Protein AF-A0AAE1YUL9-F1 (afdb_monomer)

Solvent-accessible surface area (backbone atoms only — not comparable to full-atom values): 9182 Å² total; per-residue (Å²): 134,90,74,81,83,79,84,62,87,65,87,75,78,72,76,92,45,66,92,79,61,64,86,59,92,77,92,82,86,83,82,80,78,86,64,100,56,88,73,76,74,71,68,72,75,85,81,78,71,88,81,77,93,72,98,65,87,82,68,58,58,50,78,43,47,56,79,94,59,86,55,79,90,34,48,43,33,38,39,33,55,78,64,88,87,55,82,59,47,41,37,36,30,34,44,62,85,52,81,78,71,81,71,60,55,30,40,38,44,30,28,75,92,78,48,39,40,38,34,24,44,82,90,46,79,76,47,71,52,80,81,78,87,81,129

Nearest PDB structures (foldseek):
  2haf-assembly1_A  TM=3.673E-01  e=3.427E+00  Vibrio cholerae
  1lnu-assembly4_H  TM=2.313E-01  e=3.875E+00  Mus musculus

Secondary structure (DSSP, 8-state):
-------S------SS-GGG--SS-----------------------S-S----------EEEEESSS---GGGEEEEEEES-SS-SSEEEEEEETT-SS-SS-SEEEEEETTTTEEEEEETTEEEEE-------

Foldseek 3Di:
DDDDPLPDQDPWDDLQDPVPTDSDDDDDDDDDDDDPPPPPPCLPPPPDDDDDDDDDDPQQKDWDFHDPDDDLVRTRWMKHFPDSHDLKTKIFIDGSVNPVPPHGQKIWIDHVVVQWIWIDGVNDTDDIDDDDDDD

Sequence (135 aa):
MFVPDVRDFVPTVSVVGDDFCFPYLVDLAVKKKAKIETDHCTDMDSNLLNNIDFGISLQQQWTVHRGEGSEGSNLLYTVRKSHSFQLKTRLQVFLATNLTGDICDFRVIGIYISQSFKVYKGDTLMAEVNFNISF

Organism: NCBI:txid300844

Mean predicted aligned error: 12.87 Å

InterPro domains:
  IPR007612 LURP-one-related [PF04525] (40-130)
  IPR007612 LURP-one-related [PTHR31087] (56-130)
  IPR025659 Tubby-like, C-terminal [SSF54518] (14-130)
  IPR038595 LURP-one-related superfamily [G3DSA:2.40.160.200] (13-134)

Radius of gyration: 18.48 Å; Cα contacts (8 Å, |Δi|>4): 152; chains: 1; bounding box: 32×67×47 Å

Structure (mmCIF, N/CA/C/O backbone):
data_AF-A0AAE1YUL9-F1
#
_entry.id   AF-A0AAE1YUL9-F1
#
loop_
_atom_site.group_PDB
_atom_site.id
_atom_site.type_symbol
_atom_site.label_atom_id
_atom_site.label_alt_id
_atom_site.label_comp_id
_atom_site.label_asym_id
_atom_site.label_entity_id
_atom_site.label_seq_id
_atom_site.pdbx_PDB_ins_code
_atom_site.Cartn_x
_atom_site.Cartn_y
_atom_site.Cartn_z
_atom_site.occupancy
_atom_site.B_iso_or_equiv
_atom_site.auth_seq_id
_atom_site.auth_comp_id
_atom_site.auth_asym_id
_atom_site.auth_atom_id
_atom_site.pdbx_PDB_model_num
ATOM 1 N N . MET A 1 1 ? 0.764 -32.167 11.784 1.00 43.16 1 MET A N 1
ATOM 2 C CA . MET A 1 1 ? 1.094 -31.226 10.695 1.00 43.16 1 MET A CA 1
ATOM 3 C C . MET A 1 1 ? -0.156 -30.395 10.464 1.00 43.16 1 MET A C 1
ATOM 5 O O . MET A 1 1 ? -1.165 -30.959 10.068 1.00 43.16 1 MET A O 1
ATOM 9 N N . PHE A 1 2 ? -0.154 -29.130 10.884 1.00 47.56 2 PHE A N 1
ATOM 10 C CA . PHE A 1 2 ? -1.303 -28.244 10.686 1.00 47.56 2 PHE A CA 1
ATOM 11 C C . PHE A 1 2 ? -1.304 -27.815 9.218 1.00 47.56 2 PHE A C 1
ATOM 13 O O . PHE A 1 2 ? -0.351 -27.187 8.768 1.00 47.56 2 PHE A O 1
ATOM 20 N N . VAL A 1 3 ? -2.339 -28.201 8.479 1.00 54.09 3 VAL A N 1
ATOM 21 C CA . VAL A 1 3 ? -2.617 -27.687 7.136 1.00 54.09 3 VAL A CA 1
ATOM 22 C C . VAL A 1 3 ? -3.840 -26.793 7.309 1.00 54.09 3 VAL A C 1
ATOM 24 O O . VAL A 1 3 ? -4.926 -27.327 7.539 1.00 54.09 3 VAL A O 1
ATOM 27 N N . PRO A 1 4 ? -3.683 -25.459 7.345 1.00 53.75 4 PRO A N 1
ATOM 28 C CA . PRO A 1 4 ? -4.833 -24.580 7.449 1.00 53.75 4 PRO A CA 1
ATOM 29 C C . PRO A 1 4 ? -5.686 -24.735 6.190 1.00 53.75 4 PRO A C 1
ATOM 31 O O . PRO A 1 4 ? -5.175 -24.814 5.074 1.00 53.75 4 PRO A O 1
ATOM 34 N N . ASP A 1 5 ? -6.993 -24.814 6.395 1.00 52.53 5 ASP A N 1
ATOM 35 C CA . ASP A 1 5 ? -7.987 -24.887 5.336 1.00 52.53 5 ASP A CA 1
ATOM 36 C C . ASP A 1 5 ? -8.109 -23.493 4.700 1.00 52.53 5 ASP A C 1
ATOM 38 O O . ASP A 1 5 ? -8.779 -22.606 5.232 1.00 52.53 5 ASP A O 1
ATOM 42 N N . VAL A 1 6 ? -7.357 -23.259 3.619 1.00 58.78 6 VAL A N 1
ATOM 43 C CA . VAL A 1 6 ? -7.368 -21.991 2.875 1.00 58.78 6 VAL A CA 1
ATOM 44 C C . VAL A 1 6 ? -8.647 -21.955 2.045 1.00 58.78 6 VAL A C 1
ATOM 46 O O . VAL A 1 6 ? -8.663 -22.351 0.882 1.00 58.78 6 VAL A O 1
ATOM 49 N N . ARG A 1 7 ? -9.748 -21.535 2.673 1.00 52.84 7 ARG A N 1
ATOM 50 C CA . ARG A 1 7 ? -11.059 -21.476 2.009 1.00 52.84 7 ARG A CA 1
ATOM 51 C C . ARG A 1 7 ? -11.251 -20.262 1.114 1.00 52.84 7 ARG A C 1
ATOM 53 O O . ARG A 1 7 ? -12.118 -20.311 0.255 1.00 52.84 7 ARG A O 1
ATOM 60 N N . ASP A 1 8 ? -10.403 -19.246 1.226 1.00 56.00 8 ASP A N 1
ATOM 61 C CA . ASP A 1 8 ? -10.484 -18.056 0.389 1.00 56.00 8 ASP A CA 1
ATOM 62 C C . ASP A 1 8 ? -9.094 -17.726 -0.159 1.00 56.00 8 ASP A C 1
ATOM 64 O O . ASP A 1 8 ? -8.188 -17.341 0.580 1.00 56.00 8 ASP A O 1
ATOM 68 N N . PHE A 1 9 ? -8.902 -17.901 -1.469 1.00 52.78 9 PHE A N 1
ATOM 69 C CA . PHE A 1 9 ? -7.722 -17.382 -2.157 1.00 52.78 9 PHE A CA 1
ATOM 70 C C . PHE A 1 9 ? -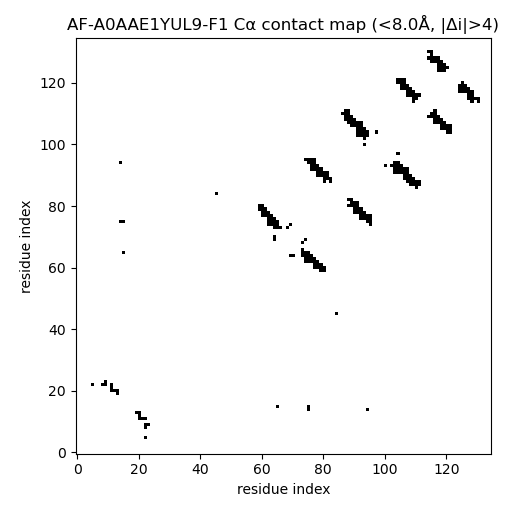7.736 -15.857 -2.032 1.00 52.78 9 PHE A C 1
ATOM 72 O O . PHE A 1 9 ? -8.485 -15.180 -2.735 1.00 52.78 9 PHE A O 1
ATOM 79 N N . VAL A 1 10 ? -6.902 -15.304 -1.152 1.00 58.28 10 VAL A N 1
ATOM 80 C CA . VAL A 1 10 ? -6.625 -13.867 -1.155 1.00 58.28 10 VAL A CA 1
ATOM 81 C C . VAL A 1 10 ? -5.723 -13.600 -2.362 1.00 58.28 10 VAL A C 1
ATOM 83 O O . VAL A 1 10 ? -4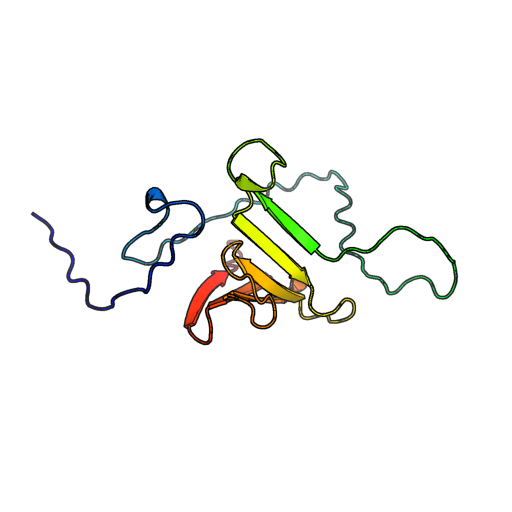.625 -14.157 -2.419 1.00 58.28 10 VAL A O 1
ATOM 86 N N . PRO A 1 11 ? -6.147 -12.803 -3.359 1.00 65.31 11 PRO A N 1
ATOM 87 C CA . PRO A 1 11 ? -5.301 -12.484 -4.501 1.00 65.31 11 PRO A CA 1
ATOM 88 C C . PRO A 1 11 ? -4.087 -11.676 -4.030 1.00 65.31 11 PRO A C 1
ATOM 90 O O . PRO A 1 11 ? -4.162 -10.466 -3.826 1.00 65.31 11 PRO A O 1
ATOM 93 N N . THR A 1 12 ? -2.952 -12.351 -3.857 1.00 67.19 12 THR A N 1
ATOM 94 C CA . THR A 1 12 ? -1.688 -11.720 -3.480 1.00 67.19 12 THR A CA 1
ATOM 95 C C . THR A 1 12 ? -1.066 -11.050 -4.693 1.00 67.19 12 THR A C 1
ATOM 97 O O . THR A 1 12 ? -0.904 -11.662 -5.750 1.00 67.19 12 THR A O 1
ATOM 100 N N . VAL A 1 13 ? -0.696 -9.782 -4.547 1.00 80.31 13 VAL A N 1
ATOM 101 C CA . VAL A 1 13 ? -0.009 -9.021 -5.590 1.00 80.31 13 VAL A CA 1
ATOM 102 C C . VAL A 1 13 ? 1.343 -8.611 -5.045 1.00 80.31 13 VAL A C 1
ATOM 104 O O . VAL A 1 13 ? 1.435 -7.726 -4.198 1.00 80.31 13 VAL A O 1
ATOM 107 N N . SER A 1 14 ? 2.385 -9.267 -5.540 1.00 85.56 14 SER A N 1
ATOM 108 C CA . SER A 1 14 ? 3.759 -8.960 -5.173 1.00 85.56 14 SER A CA 1
ATOM 109 C C . SER A 1 14 ? 4.195 -7.663 -5.848 1.00 85.56 14 SER A C 1
ATOM 111 O O . SER A 1 14 ? 4.316 -7.596 -7.070 1.00 85.56 14 SER A O 1
ATOM 113 N N . VAL A 1 15 ? 4.357 -6.604 -5.049 1.00 87.19 15 VAL A N 1
ATOM 114 C CA . VAL A 1 15 ? 4.830 -5.288 -5.521 1.00 87.19 15 VAL A CA 1
ATOM 115 C C . VAL A 1 15 ? 6.304 -5.077 -5.179 1.00 87.19 15 VAL A C 1
ATOM 117 O O . VAL A 1 15 ? 7.067 -4.585 -6.002 1.00 87.19 15 VAL A O 1
ATOM 120 N N . VAL A 1 16 ? 6.712 -5.446 -3.963 1.00 86.88 16 VAL A N 1
ATOM 121 C CA . VAL A 1 16 ? 8.091 -5.272 -3.464 1.00 86.88 16 VAL A CA 1
ATOM 122 C C . VAL A 1 16 ? 8.897 -6.573 -3.584 1.00 86.88 16 VAL A C 1
ATOM 124 O O . VAL A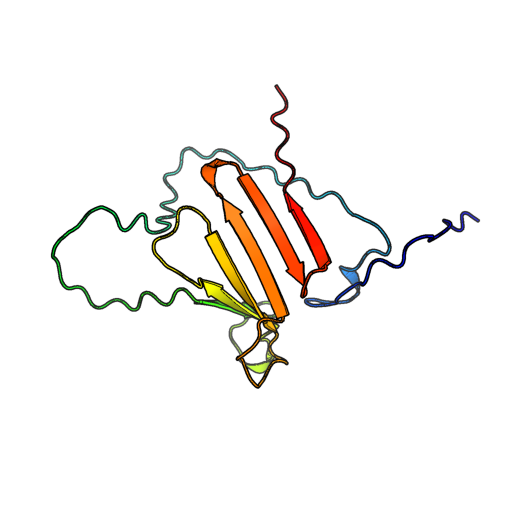 1 16 ? 10.080 -6.563 -3.943 1.00 86.88 16 VAL A O 1
ATOM 127 N N . GLY A 1 17 ? 8.247 -7.697 -3.285 1.00 84.69 17 GLY A N 1
ATOM 128 C CA . GLY A 1 17 ? 8.808 -9.042 -3.304 1.00 84.69 17 GLY A CA 1
ATOM 129 C C . GLY A 1 17 ? 7.847 -10.040 -2.661 1.00 84.69 17 GLY A C 1
ATOM 130 O O . GLY A 1 17 ? 6.989 -9.657 -1.860 1.00 84.69 17 GLY A O 1
ATOM 131 N N . ASP A 1 18 ? 8.003 -11.313 -3.013 1.00 85.19 18 ASP A N 1
ATOM 132 C CA . ASP A 1 18 ? 7.086 -12.381 -2.596 1.00 85.19 18 ASP A CA 1
ATOM 133 C C . ASP A 1 18 ? 7.162 -12.665 -1.091 1.00 85.19 18 ASP A C 1
ATOM 135 O O . ASP A 1 18 ? 6.165 -13.047 -0.487 1.00 85.19 18 ASP A O 1
ATOM 139 N N . ASP A 1 19 ? 8.302 -12.366 -0.463 1.00 88.19 19 ASP A N 1
ATOM 140 C CA . ASP A 1 19 ? 8.527 -12.518 0.981 1.00 88.19 19 ASP A CA 1
ATOM 141 C C . ASP A 1 19 ? 7.609 -11.631 1.846 1.00 88.19 19 ASP A C 1
ATOM 143 O O . ASP A 1 19 ? 7.502 -11.830 3.055 1.00 88.19 19 ASP A O 1
ATOM 147 N N . PHE A 1 20 ? 6.937 -10.646 1.238 1.00 85.94 20 PHE A N 1
ATOM 148 C CA . PHE A 1 20 ? 5.975 -9.761 1.902 1.00 85.94 20 PHE A CA 1
ATOM 149 C C . PHE A 1 20 ? 4.513 -10.156 1.640 1.00 85.94 20 PHE A C 1
ATOM 151 O O . PHE A 1 20 ? 3.601 -9.423 2.030 1.00 85.94 20 PHE A O 1
ATOM 158 N N . CYS A 1 21 ? 4.271 -11.287 0.972 1.00 86.38 21 CYS A N 1
ATOM 159 C CA . CYS A 1 21 ? 2.933 -11.798 0.696 1.00 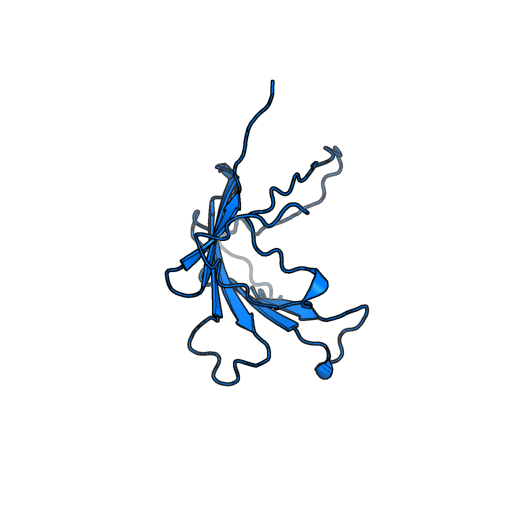86.38 21 CYS A CA 1
ATOM 160 C C . CYS A 1 21 ? 2.582 -12.923 1.672 1.00 86.38 21 CYS A C 1
ATOM 162 O O . CYS A 1 21 ? 3.268 -13.939 1.749 1.00 86.38 21 CYS A O 1
ATOM 164 N N . PHE A 1 22 ? 1.466 -12.764 2.379 1.00 82.88 22 PHE A N 1
ATOM 165 C CA . PHE A 1 22 ? 0.935 -13.789 3.271 1.00 82.88 22 PHE A CA 1
ATOM 166 C C . PHE A 1 22 ? -0.354 -14.366 2.675 1.00 82.88 22 PHE A C 1
ATOM 168 O O . PHE A 1 22 ? -1.164 -13.609 2.138 1.00 82.88 22 PHE A O 1
ATOM 175 N N . PRO A 1 23 ? -0.592 -15.686 2.782 1.00 80.44 23 PRO A N 1
ATOM 176 C CA . PRO A 1 23 ? -1.809 -16.323 2.272 1.00 80.44 23 PRO A CA 1
ATOM 177 C C . PRO A 1 23 ? -3.051 -16.047 3.145 1.00 80.44 23 PRO A C 1
ATOM 179 O O . PRO A 1 23 ? -4.082 -16.691 2.982 1.00 80.44 23 PRO A O 1
ATOM 182 N N . TYR A 1 24 ? -2.946 -15.124 4.100 1.00 81.50 24 TYR A N 1
ATOM 183 C CA . TYR A 1 24 ? -3.984 -14.727 5.043 1.00 81.50 24 TYR A CA 1
ATOM 184 C C . TYR A 1 24 ? -3.825 -13.243 5.399 1.00 81.50 24 TYR A C 1
ATOM 186 O O . TYR A 1 24 ? -2.776 -12.643 5.158 1.00 81.50 24 TYR A O 1
ATOM 194 N N . LEU A 1 25 ? -4.870 -12.654 5.985 1.00 82.81 25 LEU A N 1
ATOM 195 C CA . LEU A 1 25 ? -4.850 -11.266 6.445 1.00 82.81 25 LEU A CA 1
ATOM 196 C C . LEU A 1 25 ? -3.827 -11.078 7.571 1.00 82.81 25 LEU A C 1
ATOM 198 O O . LEU A 1 25 ? -3.761 -11.878 8.504 1.00 82.81 25 LEU A O 1
ATOM 202 N N . VAL A 1 26 ? -3.047 -10.003 7.482 1.00 86.00 26 VAL A N 1
ATOM 203 C CA . VAL A 1 26 ? -2.044 -9.636 8.483 1.00 86.00 26 VAL A CA 1
ATOM 204 C C . VAL A 1 26 ? -2.390 -8.273 9.058 1.00 86.00 26 VAL A C 1
ATOM 206 O O . VAL A 1 26 ? -2.416 -7.278 8.333 1.00 86.00 26 VAL A O 1
ATOM 209 N N . ASP A 1 27 ? -2.602 -8.227 10.371 1.00 85.75 27 ASP A N 1
ATOM 210 C CA . ASP A 1 27 ? -2.813 -6.978 11.094 1.00 85.75 27 ASP A CA 1
ATOM 211 C C . ASP A 1 27 ? -1.475 -6.279 11.348 1.00 85.75 27 ASP A C 1
ATOM 213 O O . ASP A 1 27 ? -0.553 -6.833 11.954 1.00 85.75 27 ASP A O 1
ATOM 217 N N . LEU A 1 28 ? -1.373 -5.029 10.899 1.00 84.31 28 LEU A N 1
ATOM 218 C CA . LEU A 1 28 ? -0.200 -4.188 11.110 1.00 84.31 28 LEU A CA 1
ATOM 219 C C . LEU A 1 28 ? -0.510 -3.117 12.156 1.00 84.31 28 LEU A C 1
ATOM 221 O O . LEU A 1 28 ? -1.454 -2.342 12.015 1.00 84.31 28 LEU A O 1
ATOM 225 N N . ALA A 1 29 ? 0.324 -3.033 13.194 1.00 83.69 29 ALA A N 1
ATOM 226 C CA . ALA A 1 29 ? 0.212 -2.013 14.229 1.00 83.69 29 ALA A CA 1
ATOM 227 C C . ALA A 1 29 ? 1.262 -0.915 14.022 1.00 83.69 29 ALA A C 1
ATOM 229 O O . ALA A 1 29 ? 2.463 -1.141 14.181 1.00 83.69 29 ALA A O 1
ATOM 230 N N . VAL A 1 30 ? 0.809 0.302 13.719 1.00 74.25 30 VAL A N 1
ATOM 231 C CA . VAL A 1 30 ? 1.682 1.477 13.627 1.00 74.25 30 VAL A CA 1
ATOM 232 C C . VAL A 1 30 ? 1.642 2.234 14.951 1.00 74.25 30 VAL A C 1
ATOM 234 O O . VAL A 1 30 ? 0.623 2.808 15.326 1.00 74.25 30 VAL A O 1
ATOM 237 N N . LYS A 1 31 ? 2.769 2.272 15.668 1.00 73.12 31 LYS A N 1
ATOM 238 C CA . LYS A 1 31 ? 2.918 3.122 16.858 1.00 73.12 31 LYS A CA 1
ATOM 239 C C . LYS A 1 31 ? 3.433 4.493 16.441 1.00 73.12 31 LYS A C 1
ATOM 241 O O . LYS A 1 31 ? 4.629 4.663 16.205 1.00 73.12 31 LYS A O 1
ATOM 246 N N . LYS A 1 32 ? 2.547 5.490 16.393 1.00 66.56 32 LYS A N 1
ATOM 247 C CA . LYS A 1 32 ? 2.966 6.888 16.256 1.00 66.56 32 LYS A CA 1
ATOM 248 C C . LYS A 1 32 ? 3.589 7.339 17.576 1.00 66.56 32 LYS A C 1
ATOM 250 O O . LYS A 1 32 ? 2.896 7.474 18.580 1.00 66.56 32 LYS A O 1
ATOM 255 N N . LYS A 1 33 ? 4.902 7.571 17.595 1.00 56.62 33 LYS A N 1
ATOM 256 C CA . LYS A 1 33 ? 5.533 8.279 18.714 1.00 56.62 33 LYS A CA 1
ATOM 257 C C . LYS A 1 33 ? 5.140 9.752 18.604 1.00 56.62 33 LYS A C 1
ATOM 259 O O . LYS A 1 33 ? 5.481 10.401 17.621 1.00 56.62 33 LYS A O 1
ATOM 264 N N . ALA A 1 34 ? 4.406 10.268 19.586 1.00 47.94 34 ALA A N 1
ATOM 265 C CA . ALA A 1 34 ? 4.133 11.694 19.692 1.00 47.94 34 ALA A CA 1
ATOM 266 C C . ALA A 1 34 ? 5.419 12.404 20.136 1.00 47.94 34 ALA A C 1
ATOM 268 O O . ALA A 1 34 ? 5.709 12.510 21.325 1.00 47.94 34 ALA A O 1
ATOM 269 N N . LYS A 1 35 ? 6.225 12.849 19.174 1.00 44.34 35 LYS A N 1
ATOM 270 C CA . LYS A 1 35 ? 7.174 13.929 19.423 1.00 44.34 35 LYS A CA 1
ATOM 271 C C . LYS A 1 35 ? 6.397 15.237 19.313 1.00 44.34 35 LYS A C 1
ATOM 273 O O . LYS A 1 35 ? 5.729 15.463 18.308 1.00 44.34 35 LYS A O 1
ATOM 278 N N . ILE A 1 36 ? 6.485 16.091 20.333 1.00 49.28 36 ILE A N 1
ATOM 279 C CA . ILE A 1 36 ? 6.216 17.527 20.171 1.00 49.28 36 ILE A CA 1
ATOM 280 C C . ILE A 1 36 ? 7.449 18.091 19.470 1.00 49.28 36 ILE A C 1
ATOM 282 O O . ILE A 1 36 ? 8.321 18.713 20.061 1.00 49.28 36 ILE A O 1
ATOM 286 N N . GLU A 1 37 ? 7.576 17.739 18.208 1.00 37.97 37 GLU A N 1
ATOM 287 C CA . GLU A 1 37 ? 8.486 18.348 17.268 1.00 37.97 37 GLU A CA 1
ATOM 288 C C . GLU A 1 37 ? 7.535 18.711 16.143 1.00 37.97 37 GLU A C 1
ATOM 290 O O . GLU A 1 37 ? 6.791 17.858 15.653 1.00 37.97 37 GLU A O 1
ATOM 295 N N . THR A 1 38 ? 7.424 20.004 15.858 1.00 39.84 38 THR A N 1
ATOM 296 C CA . THR A 1 38 ? 6.726 20.522 14.686 1.00 39.84 38 THR A CA 1
ATOM 297 C C . THR A 1 38 ? 7.463 20.021 13.449 1.00 39.84 38 THR A C 1
ATOM 299 O O . THR A 1 38 ? 8.127 20.786 12.758 1.00 39.84 38 THR A O 1
ATOM 302 N N . ASP A 1 39 ? 7.356 18.723 13.174 1.00 34.66 39 ASP A N 1
ATOM 303 C CA . ASP A 1 39 ? 7.480 18.202 11.832 1.00 34.66 39 ASP A CA 1
ATOM 304 C C . ASP A 1 39 ? 6.312 18.837 11.094 1.00 34.66 39 ASP A C 1
ATOM 306 O O . ASP A 1 39 ? 5.160 18.403 11.180 1.00 34.66 39 ASP A O 1
ATOM 310 N N . HIS A 1 40 ? 6.612 19.953 10.436 1.00 36.81 40 HIS A N 1
ATOM 311 C CA . HIS A 1 40 ? 5.808 20.501 9.366 1.00 36.81 40 HIS A CA 1
ATOM 312 C C . HIS A 1 40 ? 5.688 19.412 8.287 1.00 36.81 40 HIS A C 1
ATOM 314 O O . HIS A 1 40 ? 6.313 19.467 7.234 1.00 36.81 40 HIS A O 1
ATOM 320 N N . CYS A 1 41 ? 4.826 18.421 8.506 1.00 37.47 41 CYS A N 1
ATOM 321 C CA . CYS A 1 41 ? 4.050 17.885 7.411 1.00 37.47 41 CYS A CA 1
ATOM 322 C C . CYS A 1 41 ? 3.098 19.015 7.024 1.00 37.47 41 CYS A C 1
ATOM 324 O O . CYS A 1 41 ? 1.949 19.052 7.460 1.00 37.47 41 CYS A O 1
ATOM 326 N N . THR A 1 42 ? 3.582 19.980 6.241 1.00 35.34 42 THR A N 1
ATOM 327 C CA . THR A 1 42 ? 2.696 20.790 5.410 1.00 35.34 42 THR A CA 1
ATOM 328 C C . THR A 1 42 ? 2.155 19.854 4.339 1.00 35.34 42 THR A C 1
ATOM 330 O O . THR A 1 42 ? 2.599 19.878 3.192 1.00 35.34 42 THR A O 1
ATOM 333 N N . ASP A 1 43 ? 1.230 18.969 4.713 1.00 41.28 43 ASP A N 1
ATOM 334 C CA . ASP A 1 43 ? 0.238 18.574 3.732 1.00 41.28 43 ASP A CA 1
ATOM 335 C C . ASP A 1 43 ? -0.538 19.860 3.475 1.00 41.28 43 ASP A C 1
ATOM 337 O O . ASP A 1 43 ? -1.003 20.525 4.401 1.00 41.28 43 ASP A O 1
ATOM 341 N N . MET A 1 44 ? -0.461 20.316 2.235 1.00 42.31 44 MET A N 1
ATOM 342 C CA . MET A 1 44 ? -0.883 21.638 1.831 1.00 42.31 44 MET A CA 1
ATOM 343 C C . MET A 1 44 ? -2.396 21.750 2.054 1.00 42.31 44 MET A C 1
ATOM 345 O O . MET A 1 44 ? -3.187 21.419 1.172 1.00 42.31 44 MET A O 1
ATOM 349 N N . ASP A 1 45 ? -2.799 22.246 3.222 1.00 39.12 45 ASP A N 1
ATOM 350 C CA . ASP A 1 45 ? -4.041 22.988 3.384 1.00 39.12 45 ASP A CA 1
ATOM 351 C C . ASP A 1 45 ? -3.886 24.269 2.555 1.00 39.12 45 ASP A C 1
ATOM 353 O O . ASP A 1 45 ? -3.626 25.362 3.061 1.00 39.12 45 ASP A O 1
ATOM 357 N N . SER A 1 46 ? -4.001 24.141 1.231 1.00 40.28 46 SER A N 1
ATOM 358 C CA . SER A 1 46 ? -4.159 25.272 0.323 1.00 40.28 46 SER A CA 1
ATOM 359 C C . SER A 1 46 ? -5.567 25.841 0.503 1.00 40.28 46 SER A C 1
ATOM 361 O O . SER A 1 46 ? -6.434 25.689 -0.354 1.00 40.28 46 SER A O 1
ATOM 363 N N . ASN A 1 47 ? -5.803 26.447 1.662 1.00 40.78 47 ASN A N 1
ATOM 364 C CA . ASN A 1 47 ? -6.919 27.344 1.926 1.00 40.78 47 ASN A CA 1
ATOM 365 C C . ASN A 1 47 ? -6.476 28.513 2.812 1.00 40.78 47 ASN A C 1
ATOM 367 O O . ASN A 1 47 ? -7.234 29.008 3.635 1.00 40.78 47 ASN A O 1
ATOM 371 N N . LEU A 1 48 ? -5.252 28.997 2.610 1.00 40.41 48 LEU A N 1
ATOM 372 C CA . LEU A 1 48 ? -4.893 30.360 2.970 1.00 40.41 48 LEU A CA 1
ATOM 373 C C . LEU A 1 48 ? -3.818 30.843 1.995 1.00 40.41 48 LEU A C 1
ATOM 375 O O . LEU A 1 48 ? -2.655 30.497 2.150 1.00 40.41 48 LEU A O 1
ATOM 379 N N . LEU A 1 49 ? -4.236 31.562 0.952 1.00 34.53 49 LEU A N 1
ATOM 380 C CA . LEU A 1 49 ? -3.558 32.712 0.333 1.00 34.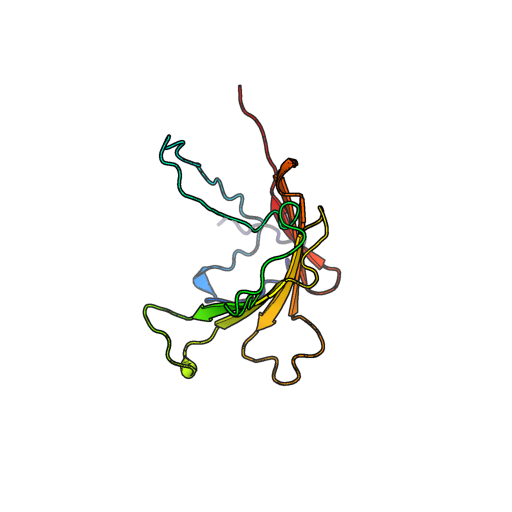53 49 LEU A CA 1
ATOM 381 C C . LEU A 1 49 ? -4.115 32.899 -1.079 1.00 34.53 49 LEU A C 1
ATOM 383 O O . LEU A 1 49 ? -3.607 32.401 -2.080 1.00 34.53 49 LEU A O 1
ATOM 387 N N . ASN A 1 50 ? -5.200 33.664 -1.132 1.00 43.28 50 ASN A N 1
ATOM 388 C CA . ASN A 1 50 ? -5.552 34.407 -2.325 1.00 43.28 50 ASN A CA 1
ATOM 389 C C . ASN A 1 50 ? -4.381 35.365 -2.585 1.00 43.28 50 ASN A C 1
ATOM 391 O O . ASN A 1 50 ? -4.126 36.233 -1.752 1.00 43.28 50 ASN A O 1
ATOM 395 N N . ASN A 1 51 ? -3.721 35.215 -3.734 1.00 42.59 51 ASN A N 1
ATOM 396 C CA . ASN A 1 51 ? -2.579 36.008 -4.202 1.00 42.59 51 ASN A CA 1
ATOM 397 C C . ASN A 1 51 ? -1.254 35.710 -3.482 1.00 42.59 51 ASN A C 1
ATOM 399 O O . ASN A 1 51 ? -1.060 36.143 -2.355 1.00 42.59 51 ASN A O 1
ATOM 403 N N . ILE A 1 52 ? -0.339 35.020 -4.169 1.00 38.56 52 ILE A N 1
ATOM 404 C CA . ILE A 1 52 ? 1.075 35.386 -4.388 1.00 38.56 52 ILE A CA 1
ATOM 405 C C . ILE A 1 52 ? 1.661 34.316 -5.324 1.00 38.56 52 ILE A C 1
ATOM 407 O O . ILE A 1 52 ? 1.589 33.119 -5.058 1.00 38.56 52 ILE A O 1
ATOM 411 N N . ASP A 1 53 ? 2.187 34.776 -6.455 1.00 53.47 53 ASP A N 1
ATOM 412 C CA . ASP A 1 53 ? 2.943 34.004 -7.437 1.00 53.47 53 ASP A CA 1
ATOM 413 C C . ASP A 1 53 ? 4.198 33.401 -6.788 1.00 53.47 53 ASP A C 1
ATOM 415 O O . ASP A 1 53 ? 5.032 34.136 -6.260 1.00 53.47 53 ASP A O 1
ATOM 419 N N . PHE A 1 54 ? 4.338 32.074 -6.796 1.00 30.72 54 PHE A N 1
ATOM 420 C CA . PHE A 1 54 ? 5.625 31.445 -6.512 1.00 30.72 54 PHE A CA 1
ATOM 421 C C . PHE A 1 54 ? 5.726 30.101 -7.233 1.00 30.72 54 PHE A C 1
ATOM 423 O O . PHE A 1 54 ? 5.162 29.087 -6.818 1.00 30.72 54 PHE A O 1
ATOM 430 N N . GLY A 1 55 ? 6.454 30.106 -8.348 1.00 40.69 55 GLY A N 1
ATOM 431 C CA . GLY A 1 55 ? 6.878 28.902 -9.041 1.00 40.69 55 GLY A CA 1
ATOM 432 C C . GLY A 1 55 ? 7.713 28.008 -8.127 1.00 40.69 55 GLY A C 1
ATOM 433 O O . GLY A 1 55 ? 8.920 28.180 -8.012 1.00 40.69 55 GLY A O 1
ATOM 434 N N . ILE A 1 56 ? 7.075 27.012 -7.519 1.00 36.56 56 ILE A N 1
ATOM 435 C CA . ILE A 1 56 ? 7.717 25.770 -7.091 1.00 36.56 56 ILE A CA 1
ATOM 436 C C . ILE A 1 56 ? 6.734 24.666 -7.454 1.00 36.56 56 ILE A C 1
ATOM 438 O O . ILE A 1 56 ? 5.611 24.613 -6.962 1.00 36.56 56 ILE A O 1
ATOM 442 N N . SER A 1 57 ? 7.146 23.834 -8.398 1.00 43.22 57 SER A N 1
ATOM 443 C CA . SER A 1 57 ? 6.405 22.698 -8.933 1.00 43.22 57 SER A CA 1
ATOM 444 C C . SER A 1 57 ? 5.745 21.857 -7.826 1.00 43.22 57 SER A C 1
ATOM 446 O O . SER A 1 57 ? 6.391 21.005 -7.218 1.00 43.22 57 SER A O 1
ATOM 448 N N . LEU A 1 58 ? 4.438 22.050 -7.609 1.00 49.44 58 LEU A N 1
ATOM 449 C CA . LEU A 1 58 ? 3.556 21.175 -6.828 1.00 49.44 58 LEU A CA 1
ATOM 450 C C . LEU A 1 58 ? 3.326 19.865 -7.589 1.00 49.44 58 LEU A C 1
ATOM 452 O O . LEU A 1 58 ? 2.219 19.541 -8.018 1.00 49.44 58 LEU A O 1
ATOM 456 N N . GLN A 1 59 ? 4.393 19.100 -7.797 1.00 56.53 59 GLN A N 1
ATOM 457 C CA . GLN A 1 59 ? 4.262 17.726 -8.251 1.00 56.53 59 GLN A CA 1
ATOM 458 C C . GLN A 1 59 ? 3.637 16.935 -7.107 1.00 56.53 59 GLN A C 1
ATOM 460 O O . GLN A 1 59 ? 4.298 16.555 -6.148 1.00 56.53 59 GLN A O 1
ATOM 465 N N . GLN A 1 60 ? 2.334 16.679 -7.209 1.00 73.12 60 GLN A N 1
ATOM 466 C CA . GLN A 1 60 ? 1.608 15.786 -6.305 1.00 73.12 60 GLN A CA 1
ATOM 467 C C . GLN A 1 60 ? 1.890 14.316 -6.644 1.00 73.12 60 GLN A C 1
ATOM 469 O O . GLN A 1 60 ? 0.972 13.494 -6.737 1.00 73.12 60 GLN A O 1
ATOM 474 N N . GLN A 1 61 ? 3.156 14.021 -6.930 1.00 80.38 61 GLN A N 1
ATOM 475 C CA . GLN A 1 61 ? 3.632 12.744 -7.412 1.00 80.38 61 GLN A CA 1
ATOM 476 C C . GLN A 1 61 ? 4.819 12.291 -6.569 1.00 80.38 61 GLN A C 1
ATOM 478 O O . GLN A 1 61 ? 5.765 13.043 -6.360 1.00 80.38 61 GLN A O 1
ATOM 483 N N . TRP A 1 62 ? 4.780 11.034 -6.146 1.00 86.62 62 TRP A N 1
ATOM 484 C CA . TRP A 1 62 ? 5.851 10.376 -5.409 1.00 86.62 62 TRP A CA 1
ATOM 485 C C . TRP A 1 62 ? 6.277 9.121 -6.159 1.00 86.62 62 TRP A C 1
ATOM 487 O O . TRP A 1 62 ? 5.432 8.402 -6.690 1.00 86.62 62 TRP A O 1
ATOM 497 N N . THR A 1 63 ? 7.573 8.841 -6.194 1.00 87.31 63 THR A N 1
ATOM 498 C CA . THR A 1 63 ? 8.127 7.619 -6.785 1.00 87.31 63 THR A CA 1
ATOM 499 C C . THR A 1 63 ? 8.738 6.763 -5.690 1.00 87.31 63 THR A C 1
ATOM 501 O O . THR A 1 63 ? 9.437 7.269 -4.813 1.00 87.31 63 THR A O 1
ATOM 504 N N . VAL A 1 64 ? 8.464 5.463 -5.732 1.00 88.19 64 VAL A N 1
ATOM 505 C CA . VAL A 1 64 ? 9.020 4.489 -4.792 1.00 88.19 64 VAL A CA 1
ATOM 506 C C . VAL A 1 64 ? 9.972 3.581 -5.545 1.00 88.19 64 VAL A C 1
ATOM 508 O O . VAL A 1 64 ? 9.596 2.976 -6.551 1.00 88.19 64 VAL A O 1
ATOM 511 N N . HIS A 1 65 ? 11.205 3.498 -5.056 1.00 87.31 65 HIS A N 1
ATOM 512 C CA . HIS A 1 65 ? 12.274 2.713 -5.656 1.00 87.31 65 HIS A CA 1
ATOM 513 C C . HIS A 1 65 ? 12.704 1.568 -4.736 1.00 87.31 65 HIS A C 1
ATOM 515 O O . HIS A 1 65 ? 12.519 1.620 -3.520 1.00 87.31 65 HIS A O 1
ATOM 521 N N . ARG A 1 66 ? 13.268 0.519 -5.330 1.00 84.12 66 ARG A N 1
ATOM 522 C CA . ARG A 1 66 ? 13.814 -0.639 -4.634 1.00 84.12 66 ARG A CA 1
ATOM 523 C C . ARG A 1 66 ? 15.187 -0.312 -4.050 1.00 84.12 66 ARG A C 1
ATOM 525 O O . ARG A 1 66 ? 16.065 0.149 -4.770 1.00 84.12 66 ARG A O 1
ATOM 532 N N . GLY A 1 67 ? 15.388 -0.651 -2.778 1.00 82.88 67 GLY A N 1
ATOM 533 C CA . GLY A 1 67 ? 16.668 -0.448 -2.098 1.00 82.88 67 GLY A CA 1
ATOM 534 C C . GLY A 1 67 ? 17.010 1.032 -1.915 1.00 82.88 67 GLY A C 1
ATOM 535 O O . GLY A 1 67 ? 16.126 1.884 -1.851 1.00 82.88 67 GLY A O 1
ATOM 536 N N . GLU A 1 68 ? 18.302 1.328 -1.809 1.00 73.06 68 GLU A N 1
ATOM 537 C CA . GLU A 1 68 ? 18.814 2.685 -1.627 1.00 73.06 68 GLU A CA 1
ATOM 538 C C . GLU A 1 68 ? 19.316 3.221 -2.973 1.00 73.06 68 GLU A C 1
ATOM 540 O O . GLU A 1 68 ? 20.403 2.877 -3.432 1.00 73.06 68 GLU A O 1
ATOM 545 N N . GLY A 1 69 ? 18.488 4.010 -3.662 1.00 63.62 69 GLY A N 1
ATOM 546 C CA . GLY A 1 69 ? 18.861 4.595 -4.948 1.00 63.62 69 GLY A CA 1
ATOM 547 C C . GLY A 1 69 ? 17.697 5.219 -5.715 1.00 63.62 69 GLY A C 1
ATOM 548 O O . GLY A 1 69 ? 16.532 4.869 -5.526 1.00 63.62 69 GLY A O 1
ATOM 549 N N . SER A 1 70 ? 18.021 6.162 -6.603 1.00 62.53 70 SER A N 1
ATOM 550 C CA . SER A 1 70 ? 17.067 6.822 -7.506 1.00 62.53 70 SER A CA 1
ATOM 551 C C . SER A 1 70 ? 17.188 6.393 -8.970 1.00 62.53 70 SER A C 1
ATOM 553 O O . SER A 1 70 ? 16.630 7.043 -9.852 1.00 62.53 70 SER A O 1
ATOM 555 N N . GLU A 1 71 ? 17.901 5.297 -9.240 1.00 71.38 71 GLU A N 1
ATOM 556 C CA . GLU A 1 71 ? 18.051 4.763 -10.594 1.00 71.38 71 GLU A CA 1
ATOM 557 C C . GLU A 1 71 ? 16.709 4.292 -11.171 1.00 71.38 71 GLU A C 1
ATOM 559 O O . GLU A 1 71 ? 15.923 3.622 -10.498 1.00 71.38 71 GLU A O 1
ATOM 564 N N . GLY A 1 72 ? 16.463 4.596 -12.450 1.00 64.38 72 GLY A N 1
ATOM 565 C CA . GLY A 1 72 ? 15.196 4.278 -13.119 1.00 64.38 72 GLY A CA 1
ATOM 566 C C . GLY A 1 72 ? 14.884 2.779 -13.213 1.00 64.38 72 GLY A C 1
ATOM 567 O O . GLY A 1 72 ? 13.716 2.406 -13.265 1.00 64.38 72 GLY A O 1
ATOM 568 N N . SER A 1 73 ? 15.901 1.913 -13.175 1.00 73.56 73 SER A N 1
ATOM 569 C CA . SER A 1 73 ? 15.757 0.448 -13.137 1.00 73.56 73 SER A CA 1
ATOM 570 C C . SER A 1 73 ? 15.179 -0.071 -11.819 1.00 73.56 73 SER A C 1
ATOM 572 O O . SER A 1 73 ? 14.643 -1.177 -11.781 1.00 73.56 73 SER A O 1
ATOM 574 N N . ASN A 1 74 ? 15.264 0.722 -10.749 1.00 83.38 74 ASN A N 1
ATOM 575 C CA . ASN A 1 74 ? 14.779 0.352 -9.426 1.00 83.38 74 ASN A CA 1
ATOM 576 C C . ASN A 1 74 ? 13.370 0.886 -9.151 1.00 83.38 74 ASN A C 1
ATOM 578 O O . ASN A 1 74 ? 12.865 0.694 -8.047 1.00 83.38 74 ASN A O 1
ATOM 582 N N . LEU A 1 75 ? 12.712 1.546 -10.110 1.00 85.38 75 LEU A N 1
ATOM 583 C CA . LEU A 1 75 ? 11.353 2.042 -9.917 1.00 85.38 75 LEU A CA 1
ATOM 584 C C . LEU A 1 75 ? 10.367 0.894 -9.690 1.00 85.38 75 LEU A C 1
ATOM 586 O O . LEU A 1 75 ? 10.216 0.017 -10.533 1.00 85.38 75 LEU A O 1
ATOM 590 N N . LEU A 1 76 ? 9.668 0.929 -8.552 1.00 89.31 76 LEU A N 1
ATOM 591 C CA . LEU A 1 76 ? 8.600 -0.016 -8.228 1.00 89.31 76 LEU A CA 1
ATOM 592 C C . LEU A 1 76 ? 7.249 0.546 -8.663 1.00 89.31 76 LEU A C 1
ATOM 594 O O . LEU A 1 76 ? 6.511 -0.089 -9.418 1.00 89.31 76 LEU A O 1
ATOM 598 N N . TYR A 1 77 ? 6.924 1.752 -8.198 1.00 90.69 77 TYR A N 1
ATOM 599 C CA . TYR A 1 77 ? 5.662 2.404 -8.524 1.00 90.69 77 TYR A CA 1
ATOM 600 C C . TYR A 1 77 ? 5.706 3.916 -8.327 1.00 90.69 77 TYR A C 1
ATOM 602 O O . TYR A 1 77 ? 6.534 4.468 -7.602 1.00 90.69 77 TYR A O 1
ATOM 610 N N . THR A 1 78 ? 4.755 4.579 -8.972 1.00 88.44 78 THR A N 1
ATOM 611 C CA . THR A 1 78 ? 4.498 6.011 -8.869 1.00 88.44 78 THR A CA 1
ATOM 612 C C . THR A 1 78 ? 3.129 6.239 -8.247 1.00 88.44 78 THR A C 1
ATOM 614 O O . THR A 1 78 ? 2.143 5.640 -8.666 1.00 88.44 78 THR A O 1
ATOM 617 N N . VAL A 1 79 ? 3.047 7.134 -7.272 1.00 89.62 7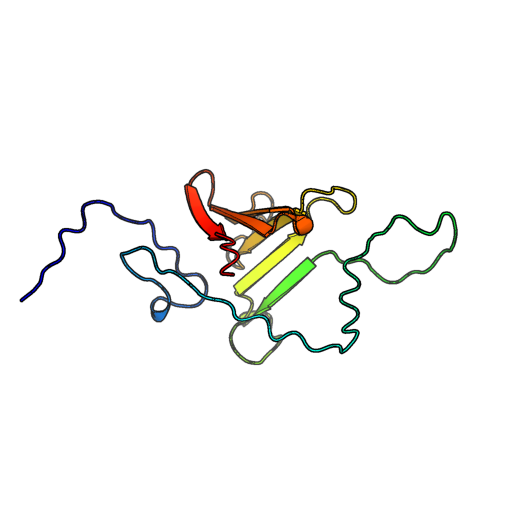9 VAL A N 1
ATOM 618 C CA . VAL A 1 79 ? 1.805 7.562 -6.631 1.00 89.62 79 VAL A CA 1
ATOM 619 C C . VAL A 1 79 ? 1.483 8.971 -7.094 1.00 89.62 79 VAL A C 1
ATOM 621 O O . VAL A 1 79 ? 2.338 9.843 -7.007 1.00 89.62 79 VAL A O 1
ATOM 624 N N . ARG A 1 80 ? 0.259 9.216 -7.554 1.00 87.25 80 ARG A N 1
ATOM 625 C CA . ARG A 1 80 ? -0.237 10.543 -7.936 1.00 87.25 80 ARG A CA 1
ATOM 626 C C . ARG A 1 80 ? -1.466 10.902 -7.116 1.00 87.25 80 ARG A C 1
ATOM 628 O O . ARG A 1 80 ? -2.359 10.071 -6.942 1.00 87.25 80 ARG A O 1
ATOM 635 N N . LYS A 1 81 ? -1.553 12.141 -6.641 1.00 83.94 81 LYS A N 1
ATOM 636 C CA . LYS A 1 81 ? -2.793 12.683 -6.069 1.00 83.94 81 LYS A CA 1
ATOM 637 C C . LYS A 1 81 ? -3.718 13.073 -7.218 1.00 83.94 81 LYS A C 1
ATOM 639 O O . LYS A 1 81 ? -3.309 13.786 -8.126 1.00 83.94 81 LYS A O 1
ATOM 644 N N . SER A 1 82 ? -4.964 12.605 -7.193 1.00 70.06 82 SER A N 1
ATOM 645 C CA . SER A 1 82 ? -5.899 12.887 -8.291 1.00 70.06 82 SER A CA 1
ATOM 646 C C . SER A 1 82 ? -6.551 14.273 -8.188 1.00 70.06 82 SER A C 1
ATOM 648 O O . SER A 1 82 ? -7.160 14.729 -9.151 1.00 70.06 82 SER A O 1
ATOM 650 N N . HIS A 1 83 ? -6.513 14.918 -7.014 1.00 63.97 83 HIS A N 1
ATOM 651 C CA . HIS A 1 83 ? -7.090 16.250 -6.813 1.00 63.97 83 HIS A CA 1
ATOM 652 C C . HIS A 1 83 ? -6.528 16.952 -5.566 1.00 63.97 83 HIS A C 1
ATOM 654 O O . HIS A 1 83 ? -6.456 16.351 -4.493 1.00 63.97 83 HIS A O 1
ATOM 660 N N . SER A 1 84 ? -6.183 18.236 -5.687 1.00 54.81 84 SER A N 1
ATOM 661 C CA . SER A 1 84 ? -5.539 19.018 -4.619 1.00 54.81 84 SER A CA 1
ATOM 662 C C . SER A 1 84 ? -6.490 19.522 -3.531 1.00 54.81 84 SER A C 1
ATOM 664 O O . SER A 1 84 ? -6.034 19.777 -2.427 1.00 54.81 84 SER A O 1
ATOM 666 N N . PHE A 1 85 ? -7.793 19.636 -3.815 1.00 55.19 85 PHE A N 1
ATOM 667 C CA . PHE A 1 85 ? -8.724 20.459 -3.023 1.00 55.19 85 PHE A CA 1
ATOM 668 C C . PHE A 1 85 ? -9.856 19.690 -2.305 1.00 55.19 85 PHE A C 1
ATOM 670 O O . PHE A 1 85 ? -10.827 20.295 -1.860 1.00 55.19 85 PHE A O 1
ATOM 677 N N . GLN A 1 86 ? -9.789 18.356 -2.195 1.00 54.59 86 GLN A N 1
ATOM 678 C CA . GLN A 1 86 ? -10.827 17.553 -1.520 1.00 54.59 86 GLN A CA 1
ATOM 679 C C . GLN A 1 86 ? -10.406 17.145 -0.099 1.00 54.59 86 GLN A C 1
ATOM 681 O O . GLN A 1 86 ? -9.315 16.619 0.086 1.00 54.59 86 GLN A O 1
ATOM 686 N N . LEU A 1 87 ? -11.333 17.250 0.870 1.00 63.78 87 LEU A N 1
ATOM 687 C CA . LEU A 1 87 ? -11.219 16.633 2.211 1.00 63.78 87 LEU A CA 1
ATOM 688 C C . LEU A 1 87 ? -10.991 15.110 2.143 1.00 63.78 87 LEU A C 1
ATOM 690 O O . LEU A 1 87 ? -10.457 14.500 3.067 1.00 63.78 87 LEU A O 1
ATOM 694 N N . LYS A 1 88 ? -11.432 14.488 1.043 1.00 70.25 88 LYS A N 1
ATOM 695 C CA . LYS A 1 88 ? -11.187 13.084 0.730 1.00 70.25 88 LYS A CA 1
ATOM 696 C C . LYS A 1 88 ? -9.904 12.964 -0.083 1.00 70.25 88 LYS A C 1
ATOM 698 O O . LYS A 1 88 ? -9.879 13.304 -1.267 1.00 70.25 88 LYS A O 1
ATOM 703 N N . THR A 1 89 ? -8.874 12.399 0.529 1.00 79.38 89 THR A N 1
ATOM 704 C CA . THR A 1 89 ? -7.635 12.039 -0.150 1.00 79.38 89 THR A CA 1
ATOM 705 C C . THR A 1 89 ? -7.905 10.903 -1.128 1.00 79.38 89 THR A C 1
ATOM 707 O O . THR A 1 89 ? -8.496 9.874 -0.783 1.00 79.38 89 THR A O 1
ATOM 710 N N . ARG A 1 90 ? -7.470 11.099 -2.372 1.00 85.50 90 ARG A N 1
ATOM 711 C CA . ARG A 1 90 ? -7.506 10.095 -3.433 1.00 85.50 90 ARG A CA 1
ATOM 712 C C . ARG A 1 90 ? -6.132 10.022 -4.078 1.00 85.50 90 ARG A C 1
ATOM 714 O O . ARG A 1 90 ? -5.672 11.005 -4.664 1.00 85.50 90 ARG A O 1
ATOM 721 N N . LEU A 1 91 ? -5.497 8.864 -3.955 1.00 88.56 91 LEU A N 1
ATOM 722 C CA . LEU A 1 91 ? -4.220 8.570 -4.587 1.00 88.56 91 LEU A CA 1
ATOM 723 C C . LEU A 1 91 ? -4.406 7.453 -5.607 1.00 88.56 91 LEU A C 1
ATOM 725 O O . LEU A 1 91 ? -5.148 6.493 -5.383 1.00 88.56 91 LEU A O 1
ATOM 729 N N . GLN A 1 92 ? -3.715 7.596 -6.722 1.00 90.62 92 GLN A N 1
ATOM 730 C CA . GLN A 1 92 ? -3.620 6.612 -7.785 1.00 90.62 92 GLN A CA 1
ATOM 731 C C . GLN A 1 92 ? -2.194 6.081 -7.811 1.00 90.62 92 GLN A C 1
ATOM 733 O O . GLN A 1 92 ? -1.248 6.867 -7.819 1.00 90.62 92 GLN A O 1
ATOM 738 N N . VAL A 1 93 ? -2.041 4.763 -7.804 1.00 91.69 93 VAL A N 1
ATOM 739 C CA . VAL A 1 93 ? -0.740 4.093 -7.837 1.00 91.69 93 VAL A CA 1
ATOM 740 C C . VAL A 1 93 ? -0.586 3.401 -9.182 1.00 91.69 93 VAL A C 1
ATOM 742 O O . VAL A 1 93 ? -1.467 2.647 -9.592 1.00 91.69 93 VAL A O 1
ATOM 745 N N . PHE A 1 94 ? 0.534 3.655 -9.843 1.00 91.75 94 PHE A N 1
ATOM 746 C CA . PHE A 1 94 ? 0.904 3.097 -11.137 1.00 91.75 94 PHE A CA 1
ATOM 747 C C . PHE A 1 94 ? 2.178 2.282 -10.951 1.00 91.75 94 PHE A C 1
ATOM 749 O O . PHE A 1 94 ? 3.205 2.832 -10.541 1.00 91.75 94 PHE A O 1
ATOM 756 N N . LEU A 1 95 ? 2.113 0.980 -11.207 1.00 91.06 95 LEU A N 1
ATOM 757 C CA . LEU A 1 95 ? 3.287 0.113 -11.189 1.00 91.06 95 LEU A CA 1
ATOM 758 C C . LEU A 1 95 ? 4.229 0.499 -12.332 1.00 91.06 95 LEU A C 1
ATOM 760 O O . LEU A 1 95 ? 3.785 0.955 -13.383 1.00 91.06 95 LEU A O 1
ATOM 764 N N . ALA A 1 96 ? 5.531 0.281 -12.160 1.00 87.50 96 ALA A N 1
ATOM 765 C CA . ALA A 1 96 ? 6.515 0.573 -13.205 1.00 87.50 96 ALA A CA 1
ATOM 766 C C . ALA A 1 96 ? 6.263 -0.205 -14.514 1.00 87.50 96 ALA A C 1
ATOM 768 O O . ALA A 1 96 ? 6.645 0.243 -15.592 1.00 87.50 96 ALA A O 1
ATOM 769 N N . THR A 1 97 ? 5.584 -1.353 -14.431 1.00 84.44 97 THR A N 1
ATOM 770 C CA . THR A 1 97 ? 5.171 -2.170 -15.581 1.00 84.44 97 THR A CA 1
ATOM 771 C C . THR A 1 97 ? 3.988 -1.583 -16.357 1.00 84.44 97 THR A C 1
ATOM 773 O O . THR A 1 97 ? 3.715 -2.014 -17.477 1.00 84.44 97 THR A O 1
ATOM 776 N N . ASN A 1 98 ? 3.281 -0.599 -15.798 1.00 81.38 98 ASN A N 1
ATOM 777 C CA . ASN A 1 98 ? 2.142 0.055 -16.430 1.00 81.38 98 ASN A CA 1
ATOM 778 C C . ASN A 1 98 ? 2.621 1.174 -17.368 1.00 81.38 98 ASN A C 1
ATOM 780 O O . ASN A 1 98 ? 2.653 2.352 -17.015 1.00 81.38 98 ASN A O 1
ATOM 784 N N . LEU A 1 99 ? 3.016 0.781 -18.582 1.00 70.31 99 LEU A N 1
ATOM 785 C CA . LEU A 1 99 ? 3.601 1.677 -19.588 1.00 70.31 99 LEU A CA 1
ATOM 786 C C . LEU A 1 99 ? 2.589 2.661 -20.196 1.00 70.31 99 LEU A C 1
ATOM 788 O O . LEU A 1 99 ? 2.976 3.713 -20.698 1.00 70.31 99 LEU A O 1
ATOM 792 N N . THR A 1 100 ? 1.296 2.326 -20.162 1.00 74.31 100 THR A N 1
ATOM 793 C CA . THR A 1 100 ? 0.215 3.172 -20.688 1.00 74.31 100 THR A CA 1
ATOM 794 C C . THR A 1 100 ? -0.154 4.313 -19.746 1.00 74.31 100 THR A C 1
ATOM 796 O O . THR A 1 100 ? -0.538 5.378 -20.215 1.00 74.31 100 THR A O 1
ATOM 799 N N . GLY A 1 101 ? -0.061 4.107 -18.425 1.00 71.25 101 GLY A N 1
ATOM 800 C CA . GLY A 1 101 ? -0.297 5.143 -17.413 1.00 71.25 101 GLY A CA 1
ATOM 801 C C . GLY A 1 101 ? -1.719 5.723 -17.345 1.00 71.25 101 GLY A C 1
ATOM 802 O O . GLY A 1 101 ? -1.931 6.672 -16.594 1.00 71.25 101 GLY A O 1
ATOM 803 N N . ASP A 1 102 ? -2.672 5.179 -18.108 1.00 74.44 102 ASP A N 1
ATOM 804 C CA . ASP A 1 102 ? -4.049 5.687 -18.215 1.00 74.44 102 ASP A CA 1
ATOM 805 C C . ASP A 1 102 ? -4.955 5.141 -17.092 1.00 74.44 102 ASP A C 1
ATOM 807 O O . ASP A 1 102 ? -5.745 5.861 -16.483 1.00 74.44 102 ASP A O 1
ATOM 811 N N . ILE A 1 103 ? -4.769 3.866 -16.731 1.00 84.38 103 ILE A N 1
ATOM 812 C CA . ILE A 1 103 ? -5.497 3.198 -15.644 1.00 84.38 103 ILE A CA 1
ATOM 813 C C . ILE A 1 103 ? -4.524 2.912 -14.501 1.00 84.38 103 ILE A C 1
ATOM 815 O O . ILE A 1 103 ? -3.485 2.295 -14.712 1.00 84.38 103 ILE A O 1
ATOM 819 N N . CYS A 1 104 ? -4.864 3.338 -13.284 1.00 88.75 104 CYS A N 1
ATOM 820 C CA . CYS A 1 104 ? -4.070 3.039 -12.093 1.00 88.75 104 CYS A CA 1
ATOM 821 C C . CYS A 1 104 ? -4.225 1.577 -11.652 1.00 88.75 104 CYS A C 1
ATOM 823 O O . CYS A 1 104 ? -5.340 1.052 -11.618 1.00 88.75 104 CYS A O 1
ATOM 825 N N . ASP A 1 105 ? -3.127 0.960 -11.222 1.00 91.31 105 ASP A N 1
ATOM 826 C CA . ASP A 1 105 ? -3.112 -0.405 -10.691 1.00 91.31 105 ASP A CA 1
ATOM 827 C C . ASP A 1 105 ? -3.784 -0.479 -9.319 1.00 91.31 105 ASP A C 1
ATOM 829 O O . ASP A 1 105 ? -4.563 -1.394 -9.048 1.00 91.31 105 ASP A O 1
ATOM 833 N N . PHE A 1 106 ? -3.525 0.520 -8.469 1.00 93.00 106 PHE A N 1
ATOM 834 C CA . PHE A 1 106 ? -4.172 0.633 -7.168 1.00 93.00 106 PHE A CA 1
ATOM 835 C C . PHE A 1 106 ? -4.767 2.013 -6.935 1.00 93.00 106 PHE A C 1
ATOM 837 O O . PHE A 1 106 ? -4.285 3.037 -7.430 1.00 93.00 106 PHE A O 1
ATOM 844 N N . ARG A 1 107 ? -5.810 2.037 -6.109 1.00 92.94 107 ARG A N 1
ATOM 845 C CA . ARG A 1 107 ? -6.479 3.250 -5.659 1.00 92.94 107 ARG A CA 1
ATOM 846 C C . ARG A 1 107 ? -6.475 3.303 -4.145 1.00 92.94 107 ARG A C 1
ATOM 848 O O . ARG A 1 107 ? -7.003 2.409 -3.490 1.00 92.94 107 ARG A O 1
ATOM 855 N N . VAL A 1 108 ? -5.952 4.391 -3.599 1.00 91.44 108 VAL A N 1
ATOM 856 C CA . VAL A 1 108 ? -6.050 4.685 -2.171 1.00 91.44 108 VAL A CA 1
ATOM 857 C C . VAL A 1 108 ? -7.092 5.767 -1.982 1.00 91.44 108 VAL A C 1
ATOM 859 O O . VAL A 1 108 ? -7.014 6.835 -2.595 1.00 91.44 108 VAL A O 1
ATOM 862 N N . ILE A 1 109 ? -8.080 5.494 -1.140 1.00 89.50 109 ILE A N 1
ATOM 863 C CA . ILE A 1 109 ? -9.080 6.482 -0.747 1.00 89.50 109 ILE A CA 1
ATOM 864 C C . ILE A 1 109 ? -9.101 6.607 0.762 1.00 89.50 109 ILE A C 1
ATOM 866 O O . ILE A 1 109 ? -9.038 5.610 1.481 1.00 89.50 109 ILE A O 1
ATOM 870 N N . GLY A 1 110 ? -9.237 7.833 1.244 1.00 86.06 110 GLY A N 1
ATOM 871 C CA . GLY A 1 110 ? -9.368 8.031 2.669 1.00 86.06 110 GLY A CA 1
ATOM 872 C C . GLY A 1 110 ? -9.622 9.456 3.094 1.00 86.06 110 GLY A C 1
ATOM 873 O O . GLY A 1 110 ? -9.670 10.372 2.276 1.00 86.06 110 GLY A O 1
ATOM 874 N N . ILE A 1 111 ? -9.817 9.613 4.393 1.00 76.38 111 ILE A N 1
ATOM 875 C CA . ILE A 1 111 ? -9.933 10.902 5.061 1.00 76.38 111 ILE A CA 1
ATOM 876 C C . ILE A 1 111 ? -8.959 10.857 6.232 1.00 76.38 111 ILE A C 1
ATOM 878 O O . ILE A 1 111 ? -9.060 9.981 7.092 1.00 76.38 111 ILE A O 1
ATOM 882 N N . TYR A 1 112 ? -8.022 11.803 6.254 1.00 72.50 112 TYR A N 1
ATOM 883 C CA . TYR A 1 112 ? -6.970 11.854 7.267 1.00 72.50 112 TYR A CA 1
ATOM 884 C C . TYR A 1 112 ? -7.534 12.074 8.676 1.00 72.50 112 TYR A C 1
ATOM 886 O O . TYR A 1 112 ? -7.181 11.345 9.595 1.00 72.50 112 TYR A O 1
ATOM 894 N N . ILE A 1 113 ? -8.476 13.014 8.829 1.00 69.19 113 ILE A N 1
ATOM 895 C CA . ILE A 1 113 ? -9.073 13.378 10.127 1.00 69.19 113 ILE A CA 1
ATOM 896 C C . ILE A 1 113 ? -9.784 12.185 10.774 1.00 69.19 113 ILE A C 1
ATOM 898 O O . ILE A 1 113 ? -9.629 11.942 11.967 1.00 69.19 113 ILE A O 1
ATOM 902 N N . SER A 1 114 ? -10.540 11.415 9.988 1.00 71.50 114 SER A N 1
ATOM 903 C CA . SER A 1 114 ? -11.223 10.216 10.483 1.00 71.50 114 SER A CA 1
ATOM 904 C C . SER A 1 114 ? -10.335 8.970 10.453 1.00 71.50 114 SER A C 1
ATOM 906 O O . SER A 1 114 ? -10.834 7.881 10.716 1.00 71.50 114 SER A O 1
ATOM 908 N N . GLN A 1 115 ? -9.064 9.110 10.052 1.00 76.06 115 GLN A N 1
ATOM 909 C CA . GLN A 1 115 ? -8.080 8.032 9.896 1.00 76.06 115 GLN A CA 1
ATOM 910 C C . GLN A 1 115 ? -8.610 6.811 9.129 1.00 76.06 115 GLN A C 1
ATOM 912 O O . GLN A 1 115 ? -8.192 5.679 9.348 1.00 76.06 115 GLN A O 1
ATOM 917 N N . SER A 1 116 ? -9.533 7.049 8.196 1.00 82.12 116 SER A N 1
ATOM 918 C CA . SER A 1 116 ? -10.148 6.006 7.382 1.00 82.12 116 SER A CA 1
ATOM 919 C C . SER A 1 116 ? -9.392 5.943 6.074 1.00 82.12 116 SER A C 1
ATOM 921 O O . SER A 1 116 ? -9.601 6.807 5.225 1.00 82.12 116 SER A O 1
ATOM 923 N N . PHE A 1 117 ? -8.564 4.922 5.882 1.00 87.94 117 PHE A N 1
ATOM 924 C CA . PHE A 1 117 ? -7.861 4.687 4.623 1.00 87.94 117 PHE A CA 1
ATOM 925 C C . PHE A 1 117 ? -8.123 3.276 4.121 1.00 87.94 117 PHE A C 1
ATOM 927 O O . PHE A 1 117 ? -8.135 2.325 4.899 1.00 87.94 117 PHE A O 1
ATOM 934 N N . LYS A 1 118 ? -8.333 3.155 2.810 1.00 92.06 118 LYS A N 1
ATOM 935 C CA . LYS A 1 118 ? -8.559 1.886 2.118 1.00 92.06 118 LYS A CA 1
ATOM 936 C C . LYS A 1 118 ? -7.764 1.849 0.823 1.00 92.06 118 LYS A C 1
ATOM 938 O O . LYS A 1 118 ? -7.711 2.849 0.102 1.00 92.06 118 LYS A O 1
ATOM 943 N N . VAL A 1 119 ? -7.175 0.696 0.534 1.00 93.00 119 VAL A N 1
ATOM 944 C CA . VAL A 1 119 ? -6.402 0.420 -0.678 1.00 93.00 119 VAL A CA 1
ATOM 945 C C . VAL A 1 119 ? -7.161 -0.597 -1.514 1.00 93.00 119 VAL A C 1
ATOM 947 O O . VAL A 1 119 ? -7.525 -1.660 -1.019 1.00 93.00 119 VAL A O 1
ATOM 950 N N . TYR A 1 120 ? -7.374 -0.279 -2.784 1.00 92.12 120 TYR A N 1
ATOM 951 C CA . TYR A 1 120 ? -8.098 -1.114 -3.735 1.00 92.12 120 TYR A CA 1
ATOM 952 C C . TYR A 1 120 ? -7.226 -1.468 -4.932 1.00 92.12 120 TYR A C 1
ATOM 954 O O . TYR A 1 120 ? -6.450 -0.629 -5.389 1.00 92.12 120 TYR A O 1
ATOM 962 N N . LYS A 1 121 ? -7.416 -2.668 -5.481 1.00 90.38 121 LYS A N 1
ATOM 963 C CA . LYS A 1 121 ? -6.967 -3.056 -6.825 1.00 90.38 121 LYS A CA 1
ATOM 964 C C . LYS A 1 121 ? -8.203 -3.384 -7.654 1.00 90.38 121 LYS A C 1
ATOM 966 O O . LYS A 1 121 ? -8.911 -4.343 -7.344 1.00 90.38 121 LYS A O 1
ATOM 971 N N . GLY A 1 122 ? -8.499 -2.569 -8.666 1.00 87.38 122 GLY A N 1
ATOM 972 C CA . GLY A 1 122 ? -9.838 -2.568 -9.263 1.00 87.38 122 GLY A CA 1
ATOM 973 C C . GLY A 1 122 ? -10.896 -2.327 -8.178 1.00 87.38 122 GLY A C 1
ATOM 974 O O . GLY A 1 122 ? -10.791 -1.351 -7.435 1.00 87.38 122 GLY A O 1
ATOM 975 N N . ASP A 1 123 ? -11.843 -3.257 -8.040 1.00 88.50 123 ASP A N 1
ATOM 976 C CA . ASP A 1 123 ? -12.892 -3.221 -7.008 1.00 88.50 123 ASP A CA 1
ATOM 977 C C . ASP A 1 123 ? -12.580 -4.090 -5.775 1.00 88.50 123 ASP A C 1
ATOM 979 O O . ASP A 1 123 ? -13.356 -4.136 -4.821 1.00 88.50 123 ASP A O 1
ATOM 983 N N . THR A 1 124 ? -11.429 -4.770 -5.757 1.00 89.25 124 THR A N 1
ATOM 984 C CA . THR A 1 124 ? -11.026 -5.633 -4.636 1.00 8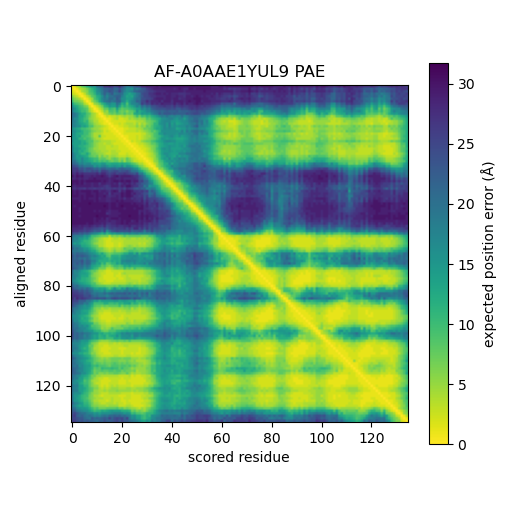9.25 124 THR A CA 1
ATOM 985 C C . THR A 1 124 ? -10.335 -4.812 -3.550 1.00 89.25 124 THR A C 1
ATOM 987 O O . THR A 1 124 ? -9.355 -4.116 -3.829 1.00 89.25 124 THR A O 1
ATOM 990 N N . LEU A 1 125 ? -10.824 -4.901 -2.310 1.00 90.19 125 LEU A N 1
ATOM 991 C CA . LEU A 1 125 ? -10.192 -4.294 -1.135 1.00 90.19 125 LEU A CA 1
ATOM 992 C C . LEU A 1 125 ? -8.942 -5.097 -0.747 1.00 90.19 125 LEU A C 1
ATOM 994 O O . LEU A 1 125 ? -9.046 -6.274 -0.423 1.00 90.19 125 LEU A O 1
ATOM 998 N N . MET A 1 126 ? -7.779 -4.449 -0.774 1.00 90.06 126 MET A N 1
ATOM 999 C CA . MET A 1 126 ? -6.482 -5.067 -0.465 1.00 90.06 126 MET A CA 1
ATOM 1000 C C . MET A 1 126 ? -6.020 -4.784 0.962 1.00 90.06 126 MET A C 1
ATOM 1002 O O . MET A 1 126 ? -5.389 -5.628 1.586 1.00 90.06 126 MET A O 1
ATOM 1006 N N . ALA A 1 127 ? -6.313 -3.589 1.475 1.00 90.62 127 ALA A N 1
ATOM 1007 C CA . ALA A 1 127 ? -5.965 -3.201 2.834 1.00 90.62 127 ALA A CA 1
ATOM 1008 C C . ALA A 1 127 ? -6.910 -2.112 3.340 1.00 90.62 127 ALA A C 1
ATOM 1010 O O . ALA A 1 127 ? -7.383 -1.273 2.566 1.00 90.62 127 ALA A O 1
ATOM 1011 N N . GLU A 1 128 ? -7.131 -2.082 4.647 1.00 92.25 128 GLU A N 1
ATOM 1012 C CA . GLU A 1 128 ? -7.831 -0.996 5.317 1.00 92.25 128 GLU A CA 1
ATOM 1013 C C . GLU A 1 128 ? -7.186 -0.656 6.657 1.00 92.25 128 GLU A C 1
ATOM 1015 O O . GLU A 1 128 ? -6.565 -1.495 7.306 1.00 92.25 128 GLU A O 1
ATOM 1020 N N . VAL A 1 129 ? -7.326 0.603 7.058 1.00 88.06 129 VAL A N 1
ATOM 1021 C CA . VAL A 1 129 ? -6.886 1.082 8.365 1.00 88.06 129 VAL A CA 1
ATOM 1022 C C . VAL A 1 129 ? -8.055 0.994 9.335 1.00 88.06 129 VAL A C 1
ATOM 1024 O O . VAL A 1 129 ? -9.088 1.631 9.126 1.00 88.06 129 VAL A O 1
ATOM 1027 N N . ASN A 1 130 ? -7.866 0.233 10.411 1.00 78.94 130 ASN A N 1
ATOM 1028 C CA . ASN A 1 130 ? -8.791 0.169 11.534 1.00 78.94 130 ASN A CA 1
ATOM 1029 C C . ASN A 1 130 ? -8.206 0.963 12.712 1.00 78.94 130 ASN A C 1
ATOM 1031 O O . ASN A 1 130 ? -7.252 0.527 13.358 1.00 78.94 130 ASN A O 1
ATOM 1035 N N . PHE A 1 131 ? -8.727 2.169 12.949 1.00 71.12 131 PHE A N 1
ATOM 1036 C CA . PHE A 1 131 ? -8.248 3.028 14.029 1.00 71.12 131 PHE A CA 1
ATOM 1037 C C . PHE A 1 131 ? -9.008 2.736 15.327 1.00 71.12 131 PHE A C 1
ATOM 1039 O O . PHE A 1 131 ? -10.058 3.319 15.593 1.00 71.12 131 PHE A O 1
ATOM 1046 N N . ASN A 1 132 ? -8.456 1.845 16.150 1.00 59.03 132 ASN A N 1
ATOM 1047 C CA . ASN A 1 132 ? -8.947 1.603 17.504 1.00 59.03 132 ASN A CA 1
ATOM 1048 C C . ASN A 1 132 ? -8.225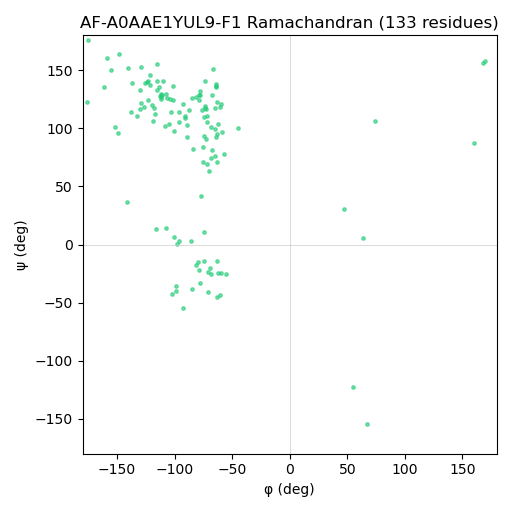 2.520 18.499 1.00 59.03 132 ASN A C 1
ATOM 1050 O O . ASN A 1 132 ? -7.050 2.318 18.810 1.00 59.03 132 ASN A O 1
ATOM 1054 N N . ILE A 1 133 ? -8.937 3.516 19.033 1.00 53.75 133 ILE A N 1
ATOM 1055 C CA . ILE A 1 133 ? -8.469 4.279 20.196 1.00 53.75 133 ILE A CA 1
ATOM 1056 C C . ILE A 1 133 ? -8.584 3.353 21.405 1.00 53.75 133 ILE A C 1
ATOM 1058 O O . ILE A 1 133 ? -9.683 3.067 21.872 1.00 53.75 133 ILE A O 1
ATOM 1062 N N . SER A 1 134 ? -7.451 2.848 21.884 1.00 47.84 134 SER A N 1
ATOM 1063 C CA . SER A 1 134 ? -7.392 2.121 23.154 1.00 47.84 134 SER A CA 1
ATOM 1064 C C . SER A 1 134 ? -7.180 3.152 24.266 1.00 47.84 134 SER A C 1
ATOM 1066 O O . SER A 1 134 ? -6.163 3.847 24.237 1.00 47.84 134 S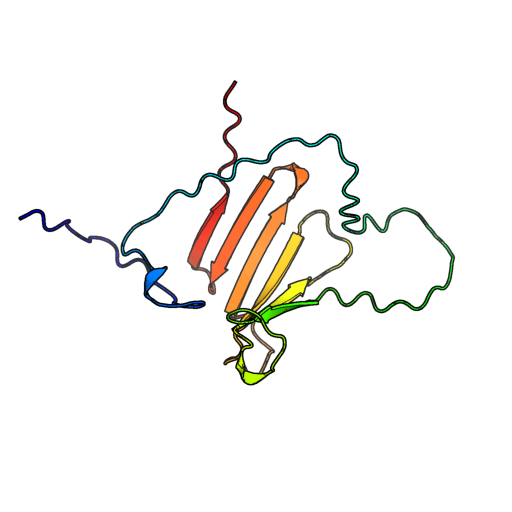ER A O 1
ATOM 1068 N N . PHE A 1 135 ? -8.155 3.296 25.169 1.00 42.72 135 PHE A N 1
ATOM 1069 C CA . PHE A 1 135 ? -8.060 4.114 26.387 1.00 42.72 135 PHE A CA 1
ATOM 1070 C C . PHE A 1 135 ? -7.407 3.333 27.527 1.00 42.72 135 PHE A C 1
ATOM 1072 O O . PHE A 1 135 ? -7.623 2.100 27.583 1.00 42.72 135 PHE A O 1
#

pLDDT: mean 70.44, std 18.8, range [30.72, 93.0]